Protein AF-A0A521TG95-F1 (afdb_monomer)

Solvent-accessible surface area (backbone atoms only — not comparable to full-atom values): 4631 Å² total; per-residue (Å²): 132,87,79,74,48,74,47,83,47,72,57,97,88,41,77,53,44,25,67,34,80,46,63,68,95,72,37,50,38,20,32,60,28,83,41,79,46,74,53,73,48,68,46,54,43,89,87,81,60,47,81,41,88,68,75,43,77,52,74,76,46,74,39,60,74,90,44,70,35,55,91,80,108

Nearest PDB structures (foldseek):
  4hkh-assembly1_A  TM=8.743E-01  e=1.597E-05  Escherichia coli 042
  6a2v-assembly1_A  TM=8.304E-01  e=7.950E-03  Campylobacter jejuni subsp. jejuni
  6a2v-assembly1_B  TM=7.875E-01  e=5.881E-03  Campylobacter jejuni subsp. jejuni
  6a2v-assembly1_D  TM=8.242E-01  e=2.995E-02  Campylobacter jejuni subsp. jejuni
  5mxn-assembly1_1  TM=7.460E-01  e=1.288E-02  Vibrio cholerae

Foldseek 3Di:
DDDWDWDWDDDPNRTQFWCDPDPPPNRHRTFTFPDWDWDKDFDADDPPRDGDDDIDTDDIDTDGDDTSNNVVD

Structure (mmCIF, N/CA/C/O backbone):
data_AF-A0A521TG95-F1
#
_entry.id   AF-A0A521TG95-F1
#
loop_
_atom_site.group_PDB
_atom_site.id
_atom_site.type_symbol
_atom_site.label_atom_id
_atom_site.label_alt_id
_atom_site.label_comp_id
_atom_site.label_asym_id
_atom_site.label_entity_id
_atom_site.label_seq_id
_atom_site.pdbx_PDB_ins_code
_atom_site.Cartn_x
_atom_site.Cartn_y
_atom_site.Cartn_z
_atom_site.occupancy
_atom_site.B_iso_or_equiv
_atom_site.auth_seq_id
_atom_site.auth_comp_id
_atom_site.auth_asym_id
_atom_site.auth_atom_id
_atom_site.pdbx_PDB_model_num
ATOM 1 N N . MET A 1 1 ? -11.265 17.803 -8.148 1.00 52.81 1 MET A N 1
ATOM 2 C CA . MET A 1 1 ? -10.629 17.390 -6.878 1.00 52.81 1 MET A CA 1
ATOM 3 C C . MET A 1 1 ? -10.211 15.940 -7.067 1.00 52.81 1 MET A C 1
ATOM 5 O O . MET A 1 1 ? -11.070 15.161 -7.452 1.00 52.81 1 MET A O 1
ATOM 9 N N . ALA A 1 2 ? -8.927 15.594 -6.956 1.00 64.31 2 ALA A N 1
ATOM 10 C CA . ALA A 1 2 ? -8.507 14.195 -7.083 1.00 64.31 2 ALA A CA 1
ATOM 11 C C . ALA A 1 2 ? -8.951 13.431 -5.827 1.00 64.31 2 ALA A C 1
ATOM 13 O O . ALA A 1 2 ? -8.676 13.888 -4.717 1.00 64.31 2 ALA A O 1
ATOM 14 N N . GLU A 1 3 ? -9.685 12.331 -5.992 1.00 73.31 3 GLU A N 1
ATOM 15 C CA . GLU A 1 3 ? -10.094 11.489 -4.864 1.00 73.31 3 GLU A CA 1
ATOM 16 C C . GLU A 1 3 ? -8.897 10.703 -4.311 1.00 73.31 3 GLU A C 1
ATOM 18 O O . GLU A 1 3 ? -8.003 10.297 -5.054 1.00 73.31 3 GLU A O 1
ATOM 23 N N . THR A 1 4 ? -8.877 10.496 -2.995 1.00 83.69 4 THR A N 1
ATOM 24 C CA . THR A 1 4 ? -7.884 9.660 -2.312 1.00 83.69 4 THR A CA 1
ATOM 25 C C . THR A 1 4 ? -8.110 8.185 -2.617 1.00 83.69 4 THR A C 1
ATOM 27 O O . THR A 1 4 ? -9.239 7.743 -2.826 1.00 83.69 4 THR A O 1
ATOM 30 N N . VAL A 1 5 ? -7.037 7.396 -2.621 1.00 92.19 5 VAL A N 1
ATOM 31 C CA . VAL A 1 5 ? -7.141 5.938 -2.753 1.00 92.19 5 VAL A CA 1
ATOM 32 C C . VAL A 1 5 ? -7.540 5.350 -1.397 1.00 92.19 5 VAL A C 1
ATOM 34 O O . VAL A 1 5 ? -7.003 5.754 -0.367 1.00 92.19 5 VAL A O 1
ATOM 37 N N . HIS A 1 6 ? -8.468 4.392 -1.387 1.00 95.06 6 HIS A N 1
ATOM 38 C CA . HIS A 1 6 ? -8.941 3.726 -0.170 1.00 95.06 6 HIS A CA 1
ATOM 39 C C . HIS A 1 6 ? -8.531 2.252 -0.179 1.00 95.06 6 HIS A C 1
ATOM 41 O O . HIS A 1 6 ? -8.902 1.506 -1.086 1.00 95.06 6 HIS A O 1
ATOM 47 N N . LEU A 1 7 ? -7.763 1.838 0.832 1.00 95.62 7 LEU A N 1
ATOM 48 C CA . LEU A 1 7 ? -7.307 0.462 1.018 1.00 95.62 7 LEU A CA 1
ATOM 49 C C . LEU A 1 7 ? -8.199 -0.262 2.035 1.00 95.62 7 LEU A C 1
ATOM 51 O O . LEU A 1 7 ? -8.398 0.208 3.157 1.00 95.62 7 LEU A O 1
ATOM 55 N N . TYR A 1 8 ? -8.669 -1.446 1.645 1.00 96.19 8 TYR A N 1
ATOM 56 C CA . TYR A 1 8 ? -9.329 -2.412 2.520 1.00 96.19 8 TYR A CA 1
ATOM 57 C C . TYR A 1 8 ? -8.400 -3.608 2.682 1.00 96.19 8 TYR A C 1
ATOM 59 O O . TYR A 1 8 ? -8.055 -4.261 1.696 1.00 96.19 8 TYR A O 1
ATOM 67 N N . LEU A 1 9 ? -7.972 -3.878 3.913 1.00 96.56 9 LEU A N 1
ATOM 68 C CA . LEU A 1 9 ? -6.970 -4.896 4.193 1.00 96.56 9 LEU A CA 1
ATOM 69 C C . LEU A 1 9 ? -7.536 -5.976 5.112 1.00 96.56 9 LEU A C 1
ATOM 71 O O . LEU A 1 9 ? -8.167 -5.683 6.126 1.00 96.56 9 LEU A O 1
ATOM 75 N N . LYS A 1 10 ? -7.270 -7.233 4.758 1.00 97.56 10 LYS A N 1
ATOM 76 C CA . LYS A 1 10 ? -7.569 -8.405 5.578 1.00 97.56 10 LYS A CA 1
ATOM 77 C C . LYS A 1 10 ? -6.287 -9.199 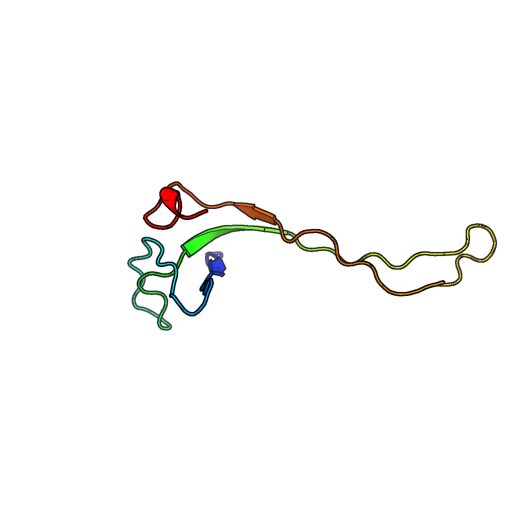5.784 1.00 97.56 10 LYS A C 1
ATOM 79 O O . LYS A 1 10 ? -5.649 -9.588 4.809 1.00 97.56 10 LYS A O 1
ATOM 84 N N . ALA A 1 11 ? -5.932 -9.449 7.038 1.00 96.19 11 ALA A N 1
ATOM 85 C CA . ALA A 1 11 ? -4.776 -10.251 7.418 1.00 96.19 11 ALA A CA 1
ATOM 86 C C . ALA A 1 11 ? -5.241 -11.399 8.315 1.00 96.19 11 ALA A C 1
ATOM 88 O O . ALA A 1 11 ? -5.960 -11.182 9.287 1.00 96.19 11 ALA A O 1
ATOM 89 N N . ASN A 1 12 ? -4.868 -12.633 7.967 1.00 95.62 12 ASN A N 1
ATOM 90 C CA . ASN A 1 12 ? -5.244 -13.841 8.715 1.00 95.62 12 ASN A CA 1
ATOM 91 C C . ASN A 1 12 ? -6.757 -13.951 9.002 1.00 95.62 12 ASN A C 1
ATOM 93 O O . ASN A 1 12 ? -7.173 -14.377 10.073 1.00 95.62 12 ASN A O 1
ATOM 97 N N . GLY A 1 13 ? -7.592 -13.530 8.046 1.00 95.44 13 GLY A N 1
ATOM 98 C CA . GLY A 1 13 ? -9.053 -13.557 8.169 1.00 95.44 13 GLY A CA 1
ATOM 99 C C . GLY A 1 13 ? -9.671 -12.368 8.915 1.00 95.44 13 GLY A C 1
ATOM 100 O O . GLY A 1 13 ? -10.876 -12.158 8.783 1.00 95.44 13 GLY A O 1
ATOM 101 N N . ALA A 1 14 ? -8.875 -11.558 9.617 1.00 96.31 14 ALA A N 1
ATOM 102 C CA . ALA A 1 14 ? -9.331 -10.373 10.336 1.00 96.31 14 ALA A CA 1
ATOM 103 C C . ALA A 1 14 ? -9.185 -9.101 9.488 1.00 96.31 14 ALA A C 1
ATOM 105 O O . ALA A 1 14 ? -8.187 -8.909 8.790 1.00 96.31 14 ALA A O 1
ATOM 106 N N . ASP A 1 15 ? -10.180 -8.220 9.561 1.00 97.12 15 ASP A N 1
ATOM 107 C CA . ASP A 1 15 ? -10.118 -6.916 8.905 1.00 97.12 15 ASP A CA 1
ATOM 108 C C . ASP A 1 15 ? -9.184 -5.971 9.671 1.00 97.12 15 ASP A C 1
ATOM 110 O O . ASP A 1 15 ? -9.332 -5.779 10.879 1.00 97.12 15 ASP A O 1
ATOM 114 N N . ILE A 1 16 ? -8.282 -5.311 8.951 1.00 97.81 16 ILE A N 1
ATOM 115 C CA . ILE A 1 16 ? -7.465 -4.216 9.473 1.00 97.81 16 ILE A CA 1
ATOM 116 C C . ILE A 1 16 ? -8.156 -2.907 9.096 1.00 97.81 16 ILE A C 1
ATOM 118 O O . ILE A 1 16 ? -8.236 -2.543 7.922 1.00 97.81 16 ILE A O 1
ATOM 122 N N . LYS A 1 17 ? -8.686 -2.213 10.105 1.00 97.81 17 LYS A N 1
ATOM 123 C CA . LYS A 1 17 ? -9.446 -0.971 9.928 1.00 97.81 17 LYS A CA 1
ATOM 124 C C . LYS A 1 17 ? -8.536 0.254 9.996 1.00 97.81 17 LYS A C 1
ATOM 126 O O . LYS A 1 17 ? -7.678 0.354 10.874 1.00 97.81 17 LYS A O 1
ATOM 131 N N . GLY A 1 18 ? -8.752 1.184 9.074 1.00 96.88 18 GLY A N 1
ATOM 132 C CA . GLY A 1 18 ? -8.175 2.523 9.103 1.00 96.88 18 GLY A CA 1
ATOM 133 C C . GLY A 1 18 ? -9.063 3.509 9.860 1.00 96.88 18 GLY A C 1
ATOM 134 O O . GLY A 1 18 ? -9.970 3.121 10.598 1.00 96.88 18 GLY A O 1
ATOM 135 N N . SER A 1 19 ? -8.793 4.801 9.682 1.00 96.69 19 SER A N 1
ATOM 136 C CA . SER A 1 19 ? -9.540 5.880 10.351 1.00 96.69 19 SER A CA 1
ATOM 137 C C . SER A 1 19 ? -10.446 6.704 9.428 1.00 96.69 19 SER A C 1
ATOM 139 O O . SER A 1 19 ? -10.897 7.767 9.856 1.00 96.69 19 SER A O 1
ATOM 141 N N . SER A 1 20 ? -10.712 6.273 8.188 1.00 95.44 20 SER A N 1
ATOM 142 C CA . SER A 1 20 ? -11.557 7.064 7.283 1.00 95.44 20 SER A CA 1
ATOM 143 C C . SER A 1 20 ? -12.968 7.258 7.845 1.00 95.44 20 SER A C 1
ATOM 145 O O . SER A 1 20 ? -13.637 6.299 8.235 1.00 95.44 20 SER A O 1
ATOM 147 N N . SER A 1 21 ? -13.430 8.509 7.850 1.00 94.38 21 SER A N 1
ATOM 148 C CA . SER A 1 21 ? -14.799 8.897 8.212 1.00 94.38 21 SER A CA 1
ATOM 149 C C . SER A 1 21 ? -15.709 9.075 6.993 1.00 94.38 21 SER A C 1
ATOM 151 O O . SER A 1 21 ? -16.861 9.486 7.134 1.00 94.38 21 SER A O 1
ATOM 153 N N . GLN A 1 22 ? -15.210 8.793 5.786 1.00 91.38 22 GLN A N 1
ATOM 154 C CA . GLN A 1 22 ? -15.975 8.959 4.559 1.00 91.38 22 GLN A CA 1
ATOM 155 C C . GLN A 1 22 ? -17.010 7.835 4.416 1.00 91.38 22 GLN A C 1
ATOM 157 O O . GLN A 1 22 ? -16.674 6.704 4.100 1.00 91.38 22 GLN A O 1
ATOM 162 N N . GLU A 1 23 ? -18.288 8.153 4.619 1.00 90.50 23 GLU A N 1
ATOM 163 C CA . GLU A 1 23 ? -19.389 7.179 4.499 1.00 90.50 23 GLU A CA 1
ATOM 164 C C . GLU A 1 23 ? -19.785 6.902 3.037 1.00 90.50 23 GLU A C 1
ATOM 166 O O . GLU A 1 23 ? -20.355 5.856 2.716 1.00 90.50 23 GLU A O 1
ATOM 171 N N . SER A 1 24 ? -19.484 7.828 2.119 1.00 90.38 24 SER A N 1
ATOM 172 C CA . SER A 1 24 ? -19.805 7.650 0.704 1.00 90.38 24 SER A CA 1
ATOM 173 C C . SER A 1 24 ? -19.070 6.443 0.125 1.00 90.38 24 SER A C 1
ATOM 175 O O . SER A 1 24 ? -17.911 6.174 0.445 1.00 90.38 24 SER A O 1
ATOM 177 N N . LEU A 1 25 ? -19.759 5.702 -0.747 1.00 87.81 25 LEU A N 1
ATOM 178 C CA . LEU A 1 25 ? -19.200 4.54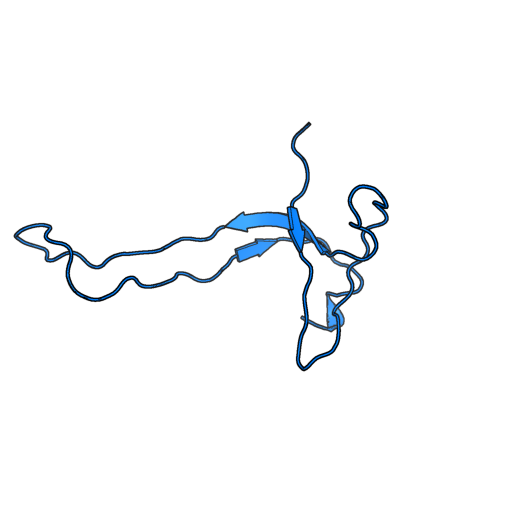6 -1.458 1.00 87.81 25 LEU A CA 1
ATOM 179 C C . LEU A 1 25 ? -18.661 3.437 -0.526 1.00 87.81 25 LEU A C 1
ATOM 181 O O . LEU A 1 25 ? -17.826 2.640 -0.947 1.00 87.81 25 LEU A O 1
ATOM 185 N N . GLY A 1 26 ? -19.127 3.384 0.729 1.00 89.00 26 GLY A N 1
ATOM 186 C CA . GLY A 1 26 ? -18.733 2.357 1.698 1.00 89.00 26 GLY A CA 1
ATOM 187 C C . GLY A 1 26 ? -17.304 2.500 2.227 1.00 89.00 26 GLY A C 1
ATOM 188 O O . GLY A 1 26 ? -16.713 1.510 2.646 1.00 89.00 26 GLY A O 1
ATOM 189 N N . ARG A 1 27 ? -16.739 3.715 2.204 1.00 94.00 27 ARG A N 1
ATOM 190 C CA . ARG A 1 27 ? -15.335 3.988 2.566 1.00 94.00 27 ARG A CA 1
ATOM 191 C C . ARG A 1 27 ? -15.076 4.137 4.064 1.00 94.00 27 ARG A C 1
ATOM 193 O O . ARG A 1 27 ? -13.924 4.325 4.461 1.00 94.00 27 ARG A O 1
ATOM 200 N N . LYS A 1 28 ? -16.104 4.004 4.899 1.00 95.00 28 LYS A N 1
ATOM 201 C CA . LYS A 1 28 ? -15.974 4.074 6.353 1.00 95.00 28 LYS A CA 1
ATOM 202 C C . LYS A 1 28 ? -14.965 3.033 6.839 1.00 95.00 28 LYS A C 1
ATOM 204 O O . LYS A 1 28 ? -14.970 1.893 6.379 1.00 95.00 28 LYS A O 1
ATOM 209 N N . ASP A 1 29 ? -14.089 3.438 7.755 1.00 96.50 29 ASP A N 1
ATOM 210 C CA . ASP A 1 29 ? -13.049 2.593 8.355 1.00 96.50 29 ASP A CA 1
ATOM 211 C C . ASP A 1 29 ? -12.017 2.028 7.354 1.00 96.50 29 ASP A C 1
ATOM 213 O O . ASP A 1 29 ? -11.231 1.138 7.695 1.00 96.50 29 ASP A O 1
ATOM 217 N N . SER A 1 30 ? -11.972 2.551 6.124 1.00 96.88 30 SER A N 1
ATOM 218 C CA . SER A 1 30 ? -10.892 2.269 5.175 1.00 96.88 30 SER A CA 1
ATOM 219 C C . SER A 1 30 ? -9.599 2.999 5.556 1.00 96.88 30 SER A C 1
ATOM 221 O O . SER A 1 30 ? -9.594 3.952 6.345 1.00 96.88 30 SER A O 1
ATOM 223 N N . ILE A 1 31 ? -8.484 2.540 4.989 1.00 97.19 31 ILE A N 1
ATOM 224 C CA . ILE A 1 31 ? -7.178 3.184 5.124 1.00 97.19 31 ILE A CA 1
ATOM 225 C C . ILE A 1 31 ? -7.003 4.184 3.976 1.00 97.19 31 ILE A C 1
ATOM 227 O O . ILE A 1 31 ? -6.949 3.799 2.805 1.00 97.19 31 ILE A O 1
ATOM 231 N N . GLU A 1 32 ? -6.886 5.469 4.307 1.00 95.50 32 GLU A N 1
ATOM 232 C CA . GLU A 1 32 ? -6.695 6.536 3.320 1.00 95.50 32 GLU A CA 1
ATOM 233 C C . GLU A 1 32 ? -5.238 6.599 2.855 1.00 95.50 32 GLU A C 1
ATOM 235 O O . GLU A 1 32 ? -4.307 6.851 3.629 1.00 95.50 32 GLU A O 1
ATOM 240 N N . CYS A 1 33 ? -5.046 6.379 1.559 1.00 94.38 33 CYS A N 1
ATOM 241 C CA . CYS A 1 33 ? -3.747 6.332 0.912 1.00 94.38 33 CYS A CA 1
ATOM 242 C C . CYS A 1 33 ? -3.512 7.641 0.150 1.00 94.38 33 CYS A C 1
ATOM 244 O O . CYS A 1 33 ? -4.256 7.992 -0.768 1.00 94.38 33 CYS A O 1
ATOM 246 N N . ILE A 1 34 ? -2.454 8.358 0.529 1.00 94.06 34 ILE A N 1
ATOM 247 C CA . ILE A 1 34 ? -2.036 9.622 -0.096 1.00 94.06 34 ILE A CA 1
ATOM 248 C C . ILE A 1 34 ? -1.100 9.408 -1.292 1.00 94.06 34 ILE A C 1
ATOM 250 O O . ILE A 1 34 ? -0.861 10.334 -2.060 1.00 9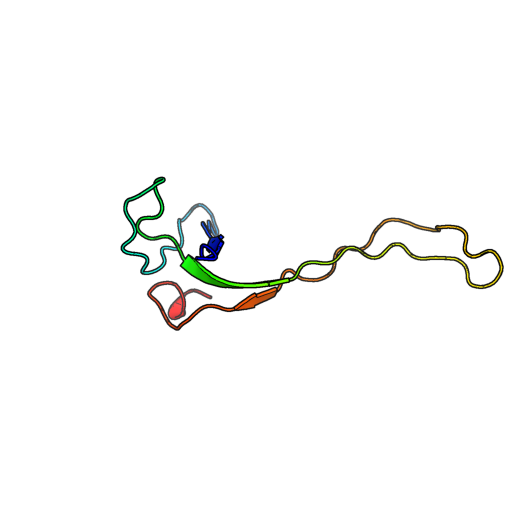4.06 34 ILE A O 1
ATOM 254 N N . TYR A 1 35 ? -0.541 8.204 -1.431 1.00 94.00 35 TYR A N 1
ATOM 255 C CA . TYR A 1 35 ? 0.314 7.808 -2.545 1.00 94.00 35 TYR A CA 1
ATOM 256 C C . TYR A 1 35 ? 0.120 6.326 -2.847 1.00 94.00 35 TYR A C 1
ATOM 258 O O . TYR A 1 35 ? -0.056 5.528 -1.920 1.00 94.00 35 TYR A O 1
ATOM 266 N N . TYR A 1 36 ? 0.200 5.986 -4.129 1.00 93.88 36 TYR A N 1
ATOM 267 C CA . TYR A 1 36 ? 0.152 4.628 -4.645 1.00 93.88 36 TYR A CA 1
ATOM 268 C C . TYR A 1 36 ? 1.153 4.482 -5.790 1.00 93.88 36 TYR A C 1
ATOM 270 O O . TYR A 1 36 ? 1.163 5.299 -6.710 1.00 93.88 36 TYR A O 1
ATOM 278 N N . GLU A 1 37 ? 1.945 3.418 -5.750 1.00 95.25 37 GLU A N 1
ATOM 279 C CA . GLU A 1 37 ? 2.846 3.028 -6.824 1.00 95.25 37 GLU A CA 1
ATOM 280 C C . GLU A 1 37 ? 2.875 1.507 -6.959 1.00 95.25 37 GLU A C 1
ATOM 282 O O . GLU A 1 37 ? 2.971 0.769 -5.976 1.00 95.25 37 GLU A O 1
ATOM 287 N N . GLN A 1 38 ? 2.791 1.042 -8.202 1.00 95.69 38 GLN A N 1
ATOM 288 C CA . GLN A 1 38 ? 2.958 -0.357 -8.558 1.00 95.69 38 GLN A CA 1
ATOM 289 C C . GLN A 1 38 ? 3.553 -0.436 -9.959 1.00 95.69 38 GLN A C 1
ATOM 291 O O . GLN A 1 38 ? 3.130 0.283 -10.866 1.00 95.69 38 GLN A O 1
ATOM 296 N N . ALA A 1 39 ? 4.490 -1.358 -10.145 1.00 95.56 39 ALA A N 1
ATOM 297 C CA . ALA A 1 39 ? 5.094 -1.620 -11.437 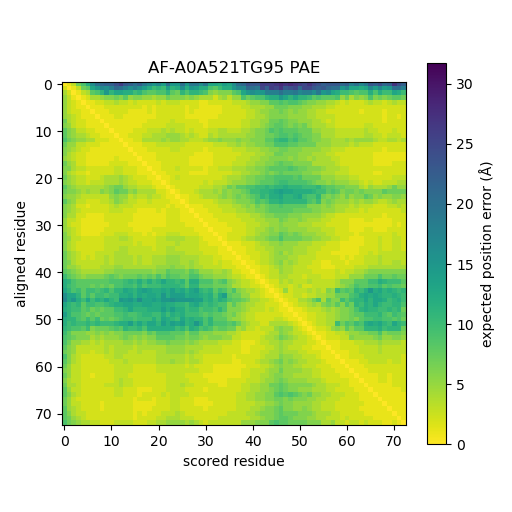1.00 95.56 39 ALA A CA 1
ATOM 298 C C . ALA A 1 39 ? 5.198 -3.122 -11.715 1.00 95.56 39 ALA A C 1
ATOM 300 O O . ALA A 1 39 ? 5.216 -3.969 -10.818 1.00 95.56 39 ALA A O 1
ATOM 301 N N . VAL A 1 40 ? 5.257 -3.449 -13.004 1.00 95.94 40 VAL A N 1
ATOM 302 C CA . VAL A 1 40 ? 5.508 -4.800 -13.500 1.00 95.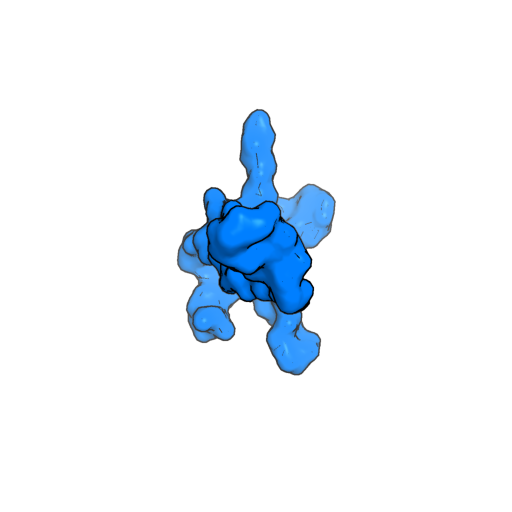94 40 VAL A CA 1
ATOM 303 C C . VAL A 1 40 ? 6.612 -4.702 -14.535 1.00 95.94 40 VAL A C 1
ATOM 305 O O . VAL A 1 40 ? 6.502 -3.953 -15.505 1.00 95.94 40 VAL A O 1
ATOM 308 N N . LYS A 1 41 ? 7.677 -5.471 -14.336 1.00 92.75 41 LYS A N 1
ATOM 309 C CA . LYS A 1 41 ? 8.832 -5.506 -15.228 1.00 92.75 41 LYS A CA 1
ATOM 310 C C . LYS A 1 41 ? 8.831 -6.804 -16.023 1.00 92.75 41 LYS A C 1
ATOM 312 O O . LYS A 1 41 ? 8.544 -7.877 -15.500 1.00 92.75 41 LYS A O 1
ATOM 317 N N . THR A 1 42 ? 9.148 -6.709 -17.309 1.00 92.56 42 THR A N 1
ATOM 318 C CA . THR A 1 42 ? 9.382 -7.877 -18.169 1.00 92.56 42 THR A CA 1
ATOM 319 C C . THR A 1 42 ? 10.857 -7.884 -18.526 1.00 92.56 42 THR A C 1
ATOM 321 O O . THR A 1 42 ? 11.357 -6.869 -19.013 1.00 92.56 42 THR A O 1
ATOM 324 N N . ALA A 1 43 ? 11.553 -8.992 -18.265 1.00 89.06 43 ALA A N 1
ATOM 325 C CA . ALA A 1 43 ? 12.951 -9.107 -18.653 1.00 89.06 43 ALA A CA 1
ATOM 326 C C . ALA A 1 43 ? 13.063 -9.085 -20.185 1.00 89.06 43 ALA A C 1
ATOM 328 O 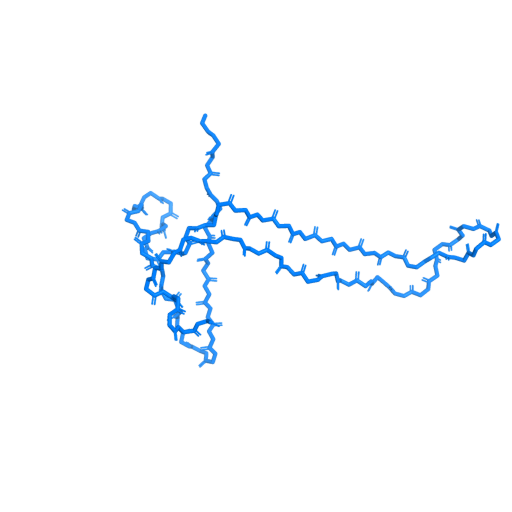O . ALA A 1 43 ? 12.197 -9.590 -20.903 1.00 89.06 43 ALA A O 1
ATOM 329 N N . ARG A 1 44 ? 14.109 -8.435 -20.688 1.00 90.69 44 ARG A N 1
ATOM 330 C CA . ARG A 1 44 ? 14.412 -8.368 -22.116 1.00 90.69 44 ARG A CA 1
ATOM 331 C C . ARG A 1 44 ? 15.846 -8.808 -22.330 1.00 90.69 44 ARG A C 1
ATOM 333 O O . ARG A 1 44 ? 16.720 -8.476 -21.534 1.00 90.69 44 ARG A O 1
ATOM 340 N N . GLU A 1 45 ? 16.061 -9.579 -23.384 1.00 90.56 45 GLU A N 1
ATOM 341 C CA . GLU A 1 45 ? 17.396 -9.983 -23.813 1.00 90.56 45 GLU A CA 1
ATOM 342 C C . GLU A 1 45 ? 18.138 -8.771 -24.406 1.00 90.56 45 GLU A C 1
ATOM 344 O O . GLU A 1 45 ? 17.527 -7.928 -25.066 1.00 90.56 45 GLU A O 1
ATOM 349 N N . ALA A 1 46 ? 19.433 -8.641 -24.109 1.00 88.69 46 ALA A N 1
ATOM 350 C CA . ALA A 1 46 ? 20.192 -7.410 -24.325 1.00 88.69 46 ALA A CA 1
ATOM 351 C C . ALA A 1 46 ? 20.499 -7.114 -25.804 1.00 88.69 46 ALA A C 1
ATOM 353 O O . ALA A 1 46 ? 20.602 -5.947 -26.171 1.00 88.69 46 ALA A O 1
ATOM 354 N N . GLY A 1 47 ? 20.642 -8.139 -26.648 1.00 91.50 47 GLY A N 1
ATOM 355 C CA . GLY A 1 47 ? 20.951 -7.977 -28.068 1.00 91.50 47 GLY A CA 1
ATOM 356 C C . GLY A 1 47 ? 19.723 -7.684 -28.928 1.00 91.50 47 GLY A C 1
ATOM 357 O O . GLY A 1 47 ? 19.704 -6.724 -29.693 1.00 91.50 47 GLY A O 1
ATOM 358 N N . SER A 1 48 ? 18.686 -8.510 -28.808 1.00 89.50 48 SER A N 1
ATOM 359 C CA . SER A 1 48 ? 17.476 -8.458 -29.640 1.00 89.50 48 SER A CA 1
ATOM 360 C C . SER A 1 48 ? 16.366 -7.577 -29.064 1.00 89.50 48 SER A C 1
ATOM 362 O O . SER A 1 48 ? 15.411 -7.240 -29.765 1.00 89.50 48 SER A O 1
ATOM 364 N N . GLY A 1 49 ? 16.429 -7.252 -27.768 1.00 88.44 49 GLY A N 1
ATOM 365 C CA . GLY A 1 49 ? 15.336 -6.597 -27.050 1.00 88.44 49 GLY A CA 1
ATOM 366 C C . GLY A 1 49 ? 14.085 -7.472 -26.902 1.00 88.44 49 GLY A C 1
ATOM 367 O O . GLY A 1 49 ? 13.049 -6.984 -26.428 1.00 88.44 49 GLY A O 1
ATOM 368 N N . MET A 1 50 ? 14.151 -8.752 -27.291 1.00 91.50 50 MET A N 1
ATOM 369 C CA . MET A 1 50 ? 13.039 -9.687 -27.164 1.00 91.50 50 MET A CA 1
ATOM 370 C C . MET A 1 50 ? 12.675 -9.868 -25.694 1.00 91.50 50 MET A C 1
ATOM 372 O O . MET A 1 50 ? 13.544 -10.002 -24.832 1.00 91.50 50 MET A O 1
ATOM 376 N N . ALA A 1 51 ? 11.373 -9.869 -25.405 1.00 90.06 51 ALA A N 1
ATOM 377 C CA . ALA A 1 51 ? 10.879 -10.194 -24.076 1.00 90.06 51 ALA A CA 1
ATOM 378 C C . ALA A 1 51 ? 11.224 -11.653 -23.755 1.00 90.06 51 ALA A C 1
AT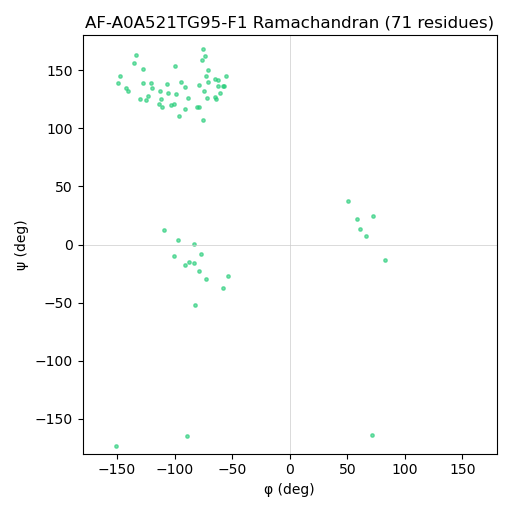OM 380 O O . ALA A 1 51 ? 10.872 -12.560 -24.509 1.00 90.06 51 ALA A O 1
ATOM 381 N N . THR A 1 52 ? 11.906 -11.871 -22.638 1.00 90.31 52 THR A N 1
ATOM 382 C CA . THR A 1 52 ? 12.320 -13.194 -22.175 1.00 90.31 52 THR A CA 1
ATOM 383 C C . THR A 1 52 ? 11.877 -13.413 -20.733 1.00 90.31 52 THR A C 1
ATOM 385 O O . THR A 1 52 ? 11.718 -12.480 -19.947 1.00 90.31 52 THR A O 1
ATOM 388 N N . GLY A 1 53 ? 11.635 -14.675 -20.373 1.00 88.25 53 GLY A N 1
ATOM 389 C CA . GLY A 1 5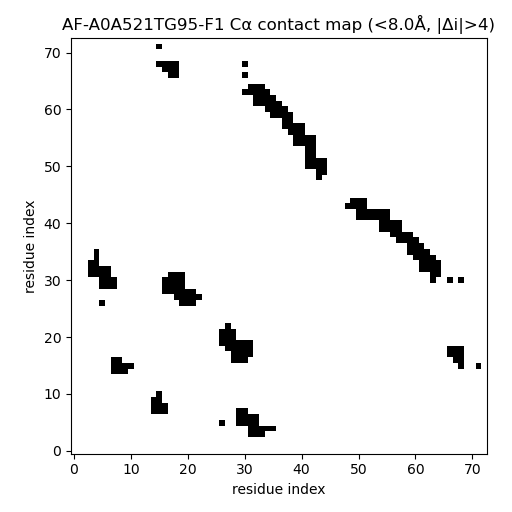3 ? 11.189 -15.042 -19.029 1.00 88.25 53 GLY A CA 1
ATOM 390 C C . GLY A 1 53 ? 9.740 -14.650 -18.710 1.00 88.25 53 GLY A C 1
ATOM 391 O O . GLY A 1 53 ? 8.916 -14.404 -19.589 1.00 88.25 53 GLY A O 1
ATOM 392 N N . ARG A 1 54 ? 9.409 -14.657 -17.413 1.00 90.44 54 ARG A N 1
ATOM 393 C CA . ARG A 1 54 ? 8.088 -14.275 -16.888 1.00 90.44 54 ARG A CA 1
ATOM 394 C C . ARG A 1 54 ? 8.126 -12.844 -16.355 1.00 90.44 54 ARG A C 1
ATOM 396 O O . ARG A 1 54 ? 9.168 -12.377 -15.901 1.00 90.44 54 ARG A O 1
ATOM 403 N N . ARG A 1 55 ? 6.971 -12.174 -16.361 1.00 93.44 55 ARG A N 1
ATOM 404 C CA . ARG A 1 55 ? 6.808 -10.860 -15.725 1.00 93.44 55 ARG A CA 1
ATOM 405 C C . ARG A 1 55 ? 7.146 -10.936 -14.233 1.00 93.44 55 ARG A C 1
ATOM 407 O O . ARG A 1 55 ? 6.726 -11.872 -13.552 1.00 93.44 55 ARG A O 1
ATOM 414 N N . GLN A 1 56 ? 7.877 -9.946 -13.747 1.00 94.00 56 GLN A N 1
ATOM 415 C CA . GLN A 1 56 ? 8.214 -9.756 -12.343 1.00 94.00 56 GLN A CA 1
ATOM 416 C C . GLN A 1 56 ? 7.384 -8.598 -11.795 1.00 94.00 56 GLN A C 1
ATOM 418 O O . GLN A 1 56 ? 7.310 -7.532 -12.409 1.00 94.00 56 GLN A O 1
ATOM 423 N N . TYR A 1 57 ? 6.731 -8.823 -10.659 1.00 95.69 57 TYR A N 1
ATOM 424 C CA . TYR A 1 57 ? 5.955 -7.797 -9.971 1.00 95.69 57 TYR A CA 1
ATOM 425 C C . TYR A 1 57 ? 6.865 -7.035 -9.018 1.00 95.69 57 TYR A C 1
ATOM 427 O O . TYR A 1 57 ? 7.526 -7.648 -8.181 1.00 95.69 57 TYR A O 1
ATOM 435 N N . GLU A 1 58 ? 6.893 -5.712 -9.142 1.00 95.62 58 GLU A N 1
ATOM 436 C CA . GLU A 1 58 ? 7.543 -4.871 -8.142 1.00 95.62 58 GLU A CA 1
ATOM 437 C C . GLU A 1 58 ? 6.658 -4.762 -6.892 1.00 95.62 58 GLU A C 1
ATOM 439 O O . GLU A 1 58 ? 5.443 -4.993 -6.976 1.00 95.62 58 GLU A O 1
ATOM 444 N N . PRO A 1 59 ? 7.234 -4.422 -5.725 1.00 96.06 59 PRO A N 1
ATOM 445 C CA . PRO A 1 59 ? 6.455 -4.187 -4.521 1.00 96.06 59 PRO A CA 1
ATOM 446 C C . PRO A 1 59 ? 5.384 -3.117 -4.737 1.00 96.06 59 PRO A C 1
ATOM 448 O O . PRO A 1 59 ? 5.592 -2.132 -5.445 1.00 96.06 59 PRO A O 1
ATOM 451 N N . LEU A 1 60 ? 4.242 -3.304 -4.084 1.00 95.25 60 LEU A N 1
ATOM 452 C CA . LEU A 1 60 ? 3.198 -2.295 -4.024 1.00 95.25 60 LEU A CA 1
ATOM 453 C C . LEU A 1 60 ? 3.576 -1.279 -2.941 1.00 95.25 60 LEU A C 1
ATOM 455 O O . LEU A 1 60 ? 3.689 -1.635 -1.768 1.00 95.25 60 LEU A O 1
ATOM 459 N N . LEU A 1 61 ? 3.772 -0.020 -3.331 1.00 96.06 61 LEU A N 1
ATOM 460 C CA . LEU A 1 61 ? 4.079 1.073 -2.415 1.00 96.06 61 LEU A CA 1
ATOM 461 C C . LEU A 1 61 ? 2.822 1.896 -2.145 1.00 96.06 61 LEU A C 1
ATOM 463 O O . LEU A 1 61 ? 2.242 2.498 -3.045 1.00 96.06 61 LEU A O 1
ATOM 467 N N . ILE A 1 62 ? 2.436 1.970 -0.874 1.00 95.69 62 ILE A N 1
ATOM 468 C CA . ILE A 1 62 ? 1.379 2.855 -0.386 1.00 95.69 62 ILE A CA 1
ATOM 469 C C . ILE A 1 62 ? 1.974 3.791 0.655 1.00 95.69 62 ILE A C 1
ATOM 471 O O . ILE A 1 62 ? 2.733 3.369 1.527 1.00 95.69 62 ILE A O 1
ATOM 475 N N . ARG A 1 63 ? 1.581 5.066 0.606 1.00 95.56 63 ARG A N 1
ATOM 476 C CA . ARG A 1 63 ? 1.825 6.007 1.703 1.00 95.56 63 ARG A CA 1
ATOM 477 C C . ARG A 1 63 ? 0.499 6.393 2.329 1.00 95.56 63 ARG A C 1
ATOM 479 O O . ARG A 1 63 ? -0.432 6.777 1.626 1.00 95.56 63 ARG A O 1
ATOM 486 N N . LYS A 1 64 ? 0.442 6.335 3.653 1.00 95.12 64 LYS A N 1
ATOM 487 C CA . LYS A 1 64 ? -0.706 6.726 4.476 1.00 95.12 64 LYS A CA 1
ATOM 488 C C . LYS A 1 64 ? -0.241 7.598 5.639 1.00 95.12 64 LYS A C 1
ATOM 490 O O . LYS A 1 64 ? 0.945 7.612 5.968 1.00 95.12 64 LYS A O 1
ATOM 495 N N . ARG A 1 65 ? -1.170 8.315 6.271 1.00 95.06 65 ARG A N 1
ATOM 496 C CA . ARG A 1 65 ? -0.915 8.955 7.574 1.00 95.06 65 ARG A CA 1
ATOM 497 C C . ARG A 1 65 ? -0.922 7.907 8.690 1.00 95.06 65 ARG A C 1
ATOM 499 O O . ARG A 1 65 ? -1.348 6.773 8.483 1.00 95.06 65 ARG A O 1
ATOM 506 N N . ILE A 1 66 ? -0.470 8.296 9.879 1.00 97.31 66 ILE A N 1
ATOM 507 C CA . ILE A 1 66 ? -0.653 7.476 11.079 1.00 97.31 66 ILE A CA 1
ATOM 508 C C . ILE A 1 66 ? -2.155 7.379 11.374 1.00 97.31 66 ILE A C 1
ATOM 510 O O . ILE A 1 66 ? -2.835 8.402 11.436 1.00 97.31 66 ILE A O 1
ATOM 514 N N . ASP A 1 67 ? -2.671 6.159 11.522 1.00 96.94 67 ASP A N 1
ATOM 515 C CA . ASP A 1 67 ? -4.088 5.895 11.793 1.00 96.94 67 ASP A CA 1
ATOM 516 C C . ASP A 1 67 ? -4.268 4.592 12.605 1.00 96.94 67 ASP A C 1
ATOM 518 O O . ASP A 1 67 ? -3.279 3.989 13.027 1.00 96.94 67 ASP A O 1
ATOM 522 N N . LYS A 1 68 ? -5.511 4.133 12.822 1.00 97.56 68 LYS A N 1
ATOM 523 C CA . LYS A 1 68 ? -5.817 2.903 13.585 1.00 97.56 68 LYS A CA 1
ATOM 524 C C . LYS A 1 68 ? -5.092 1.642 13.094 1.00 97.56 68 LYS A C 1
ATOM 526 O O . LYS A 1 68 ? -4.849 0.747 13.897 1.00 97.56 68 LYS A O 1
ATOM 531 N N . SER A 1 69 ? -4.729 1.569 11.814 1.00 97.25 69 SER A N 1
ATOM 532 C CA . SER A 1 69 ? -4.001 0.430 11.243 1.00 97.25 69 SER A CA 1
ATOM 533 C C . SER A 1 69 ? -2.486 0.498 11.459 1.00 97.25 69 SER A C 1
ATOM 535 O O . SER A 1 69 ? -1.817 -0.515 11.316 1.00 97.25 69 SER A O 1
ATOM 537 N N . SER A 1 70 ? -1.925 1.659 11.820 1.00 97.44 70 SER A N 1
ATOM 538 C CA . SER A 1 70 ? -0.474 1.840 11.994 1.00 97.44 70 SER A CA 1
ATOM 539 C C . SER A 1 70 ? 0.207 0.931 13.024 1.00 97.44 70 SER A C 1
ATOM 541 O O . SER A 1 70 ? 1.333 0.551 12.763 1.00 97.44 70 SER A O 1
ATOM 543 N N . PRO A 1 71 ? -0.386 0.578 14.177 1.00 97.44 71 PRO A N 1
ATOM 544 C CA . PRO A 1 71 ? 0.246 -0.374 15.095 1.00 97.44 71 PRO A CA 1
ATOM 545 C C . PRO A 1 71 ? 0.125 -1.843 14.649 1.00 97.44 71 PRO A C 1
ATOM 547 O O . PRO A 1 71 ? 0.711 -2.712 15.286 1.00 97.44 71 PRO A O 1
ATOM 550 N N . LEU A 1 72 ? -0.658 -2.134 13.604 1.00 95.88 72 LEU A N 1
ATOM 551 C CA . LEU A 1 72 ? -0.882 -3.489 13.082 1.00 95.88 72 LEU A CA 1
ATOM 552 C C . LEU A 1 72 ? -0.044 -3.795 11.829 1.00 95.88 72 LEU A C 1
ATOM 554 O O . LEU A 1 72 ? -0.036 -4.942 11.381 1.00 95.88 72 LEU A O 1
ATOM 558 N N . LEU A 1 73 ? 0.604 -2.775 11.257 1.00 91.44 73 LEU A N 1
ATOM 559 C CA . LEU A 1 73 ? 1.403 -2.809 10.030 1.00 91.44 73 LEU A CA 1
ATOM 560 C C . LEU A 1 73 ? 2.828 -2.352 10.328 1.00 91.44 73 LEU A C 1
ATOM 562 O O . LEU A 1 73 ? 3.760 -3.027 9.844 1.00 91.44 73 LEU A O 1
#

Radius of 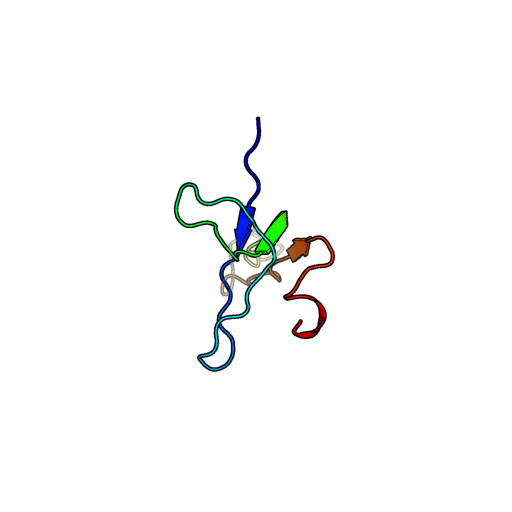gyration: 17.48 Å; Cα contacts (8 Å, |Δi|>4): 122; chains: 1; bounding box: 41×32×45 Å

pLDDT: mean 92.78, std 6.98, range [52.81, 97.81]

Mean predicted aligned error: 4.61 Å

Sequence (73 aa):
MAETVHLYLKANGADIKGSSSQESLGRKDSIECIYYEQAVKTAREAGSGMATGRRQYEPLLIRKRIDKSSPLL

Secondary structure (DSSP, 8-state):
-PPPEEE-EEETTEEE-------GGG-TTPEEEEEEE--EE--B-TTT--B-S--EEPPPEEEE-S-TTGGG-